Protein AF-A0A8T3LL95-F1 (afdb_monomer)

Foldseek 3Di:
DAAEDDWFADDEFEACPPHDDPPDGDGDDPPPDPVSTDTDGCVVVLVVLQVVCCVVPVGRPQCDDCVSSVNDDDQDWYWDDDPNDIDIDDRHPDDQDPVNCVVVVVVRHDYDD

Mean predicted aligned error: 4.33 Å

Nearest PDB structures (foldseek):
  3j9g-assembly1_B  TM=9.942E-01  e=1.699E-14  Vibrio cholerae O1 biovar El Tor str. N16961
  5mxn-assembly1_A  TM=9.789E-01  e=9.506E-14  Vibrio cholerae
  5ojq-assembly1_d  TM=9.789E-01  e=9.506E-14  Vibrio cholerae
  5urx-assembly1_1B  TM=9.939E-01  e=3.632E-12  Myxococcus xanthus DK 1622
  3j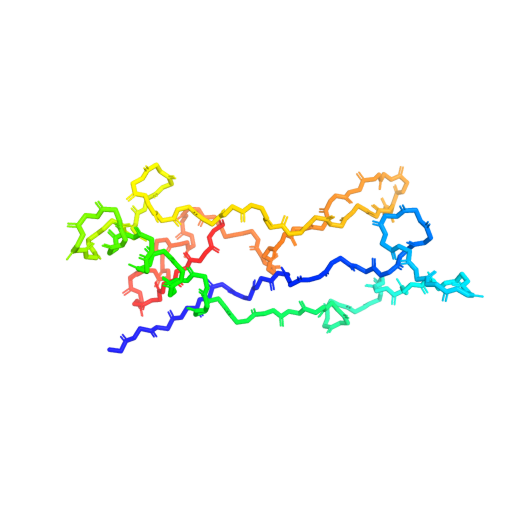9o-assembly1_B-1  TM=8.948E-01  e=1.956E-05  Francisella tularensis subsp. novicida U112

InterPro domains:
  IPR010269 Type VI secretion system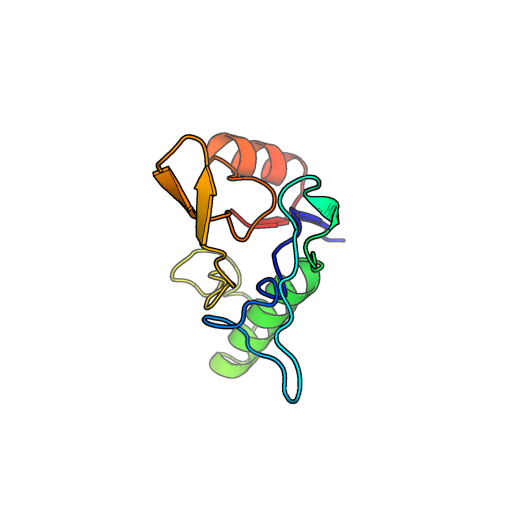 TssC-like [PTHR35565] (1-113)
  IPR044031 TssC1, N-terminal [PF05943] (1-113)

Radius of gyration: 16.81 Å; Cα contacts (8 Å, |Δi|>4): 159; chains: 1; bounding box: 43×30×43 Å

Solvent-accessible surface area (backbone atoms only — not comparable to full-atom values): 6867 Å² total; per-residue (Å²): 139,82,51,64,35,59,46,32,44,70,54,62,67,39,25,70,84,86,40,61,62,84,99,51,89,50,72,57,87,54,86,88,43,78,81,72,48,52,70,35,69,39,60,57,58,55,49,49,25,37,51,52,20,30,74,76,67,75,43,63,82,32,45,55,52,76,89,47,42,38,54,86,74,90,68,43,68,45,76,44,78,53,99,93,41,82,41,71,49,68,40,39,84,57,89,54,48,74,69,56,46,49,56,37,44,77,74,58,40,48,69,64,103

Sequence (113 aa):
LGLTAPRFLLRQPYSPTDNPVKNFNYYEDVSQNHEDYLWGNTAWMLACNIADSFAKYRWCPNIIGPQSGGAVKDLPVHLFETMGQIQAKIPTEVLVTDRREFELAEEGFITLT

Secondary structure (DSSP, 8-state):
--EEES-EE--PPPBTTTBPPSSS------SS-GGGS-EE-THHHHHHHHHHHHHHHSS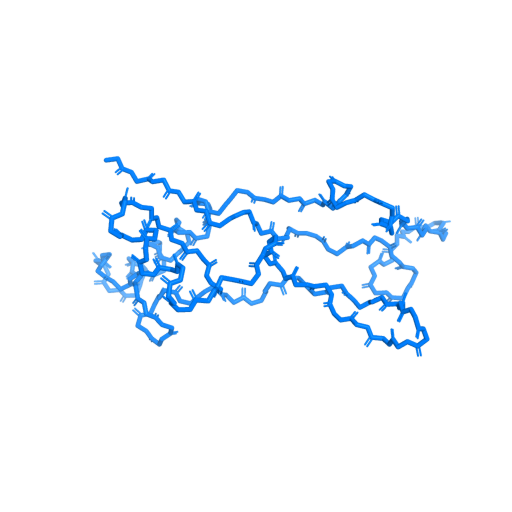----SSTTTT--------EEEEETTEEEEEPSBSS---HHHHHHHHHTTEEE--

pLDDT: mean 91.65, std 4.36, range [73.56, 97.19]

Structure (mmCIF, N/CA/C/O backbone):
data_AF-A0A8T3LL95-F1
#
_entry.id   AF-A0A8T3LL95-F1
#
loop_
_atom_site.group_PDB
_atom_site.id
_atom_site.type_symbol
_atom_site.label_atom_id
_atom_site.label_alt_id
_atom_site.label_comp_id
_atom_site.label_asym_id
_atom_site.label_entity_id
_atom_site.label_seq_id
_atom_site.pdbx_PDB_ins_code
_atom_site.Cartn_x
_atom_site.Cartn_y
_atom_site.Cartn_z
_atom_site.occupancy
_atom_site.B_iso_or_equiv
_atom_site.auth_seq_id
_atom_site.auth_comp_id
_atom_site.auth_asym_id
_atom_site.auth_atom_id
_atom_site.pdbx_PDB_model_num
ATOM 1 N N . LEU A 1 1 ? -15.802 -9.009 7.474 1.00 89.38 1 LEU A N 1
ATOM 2 C CA . LEU A 1 1 ? -15.103 -8.904 6.172 1.00 89.38 1 LEU A CA 1
ATOM 3 C C . LEU A 1 1 ? -14.448 -7.534 6.128 1.00 89.38 1 LEU A C 1
ATOM 5 O O . LEU A 1 1 ? -15.060 -6.609 6.639 1.00 89.38 1 LEU A O 1
ATOM 9 N N . GLY A 1 2 ? -13.230 -7.420 5.599 1.00 93.88 2 GLY A N 1
ATOM 10 C CA . GLY A 1 2 ? -12.538 -6.139 5.427 1.00 93.88 2 GLY A CA 1
ATOM 11 C C . GLY A 1 2 ? -11.960 -6.063 4.019 1.00 93.88 2 GLY A C 1
ATOM 12 O O . GLY A 1 2 ? -11.397 -7.052 3.547 1.00 93.88 2 GLY A O 1
ATOM 13 N N . LEU A 1 3 ? -12.147 -4.928 3.348 1.00 96.25 3 LEU A N 1
ATOM 14 C CA . LEU A 1 3 ? -11.659 -4.672 1.993 1.00 96.25 3 LEU A CA 1
ATOM 15 C C . LEU A 1 3 ? -10.671 -3.507 2.041 1.00 96.25 3 LEU A C 1
ATOM 17 O O . LEU A 1 3 ? -10.964 -2.484 2.657 1.00 96.25 3 LEU A O 1
ATOM 21 N N . THR A 1 4 ? -9.507 -3.676 1.415 1.00 95.81 4 THR A N 1
ATOM 22 C CA . THR A 1 4 ? -8.434 -2.674 1.407 1.00 95.81 4 THR A CA 1
ATOM 23 C C . THR A 1 4 ? -8.356 -1.944 0.070 1.00 95.81 4 THR A C 1
ATOM 25 O O . THR A 1 4 ? -8.543 -2.560 -0.980 1.00 95.81 4 THR A O 1
ATOM 28 N N . ALA A 1 5 ? -8.032 -0.654 0.103 1.00 93.88 5 ALA A N 1
ATOM 29 C CA . ALA A 1 5 ? -7.794 0.182 -1.076 1.00 93.88 5 ALA A CA 1
ATOM 30 C C . ALA A 1 5 ? -6.792 1.307 -0.743 1.00 93.88 5 ALA A C 1
ATOM 32 O O . ALA A 1 5 ? -6.591 1.581 0.437 1.00 93.88 5 ALA A O 1
ATOM 33 N N . PRO A 1 6 ? -6.170 1.992 -1.720 1.00 95.12 6 PRO A N 1
ATOM 34 C CA . PRO A 1 6 ? -5.951 1.593 -3.118 1.00 95.12 6 PRO A CA 1
ATOM 35 C C . PRO A 1 6 ? -4.867 0.496 -3.226 1.00 95.12 6 PRO A C 1
ATOM 37 O O . PRO A 1 6 ? -4.514 -0.107 -2.216 1.00 95.12 6 PRO A O 1
ATOM 40 N N . ARG A 1 7 ? -4.351 0.184 -4.423 1.00 95.25 7 ARG A N 1
ATOM 41 C CA . ARG A 1 7 ? -3.137 -0.637 -4.626 1.00 95.25 7 ARG A CA 1
ATOM 42 C C . ARG A 1 7 ? -1.876 0.170 -4.276 1.00 95.25 7 ARG A C 1
ATOM 44 O O . ARG A 1 7 ? -1.911 1.397 -4.165 1.00 95.25 7 ARG A O 1
ATOM 51 N N . PHE A 1 8 ? -0.749 -0.523 -4.117 1.00 94.69 8 PHE A N 1
ATOM 52 C CA . PHE A 1 8 ? 0.554 0.095 -3.833 1.00 94.69 8 PHE A CA 1
ATOM 53 C C . PHE A 1 8 ? 1.655 -0.466 -4.741 1.00 94.69 8 PHE A C 1
ATOM 55 O O . PHE A 1 8 ? 1.510 -1.555 -5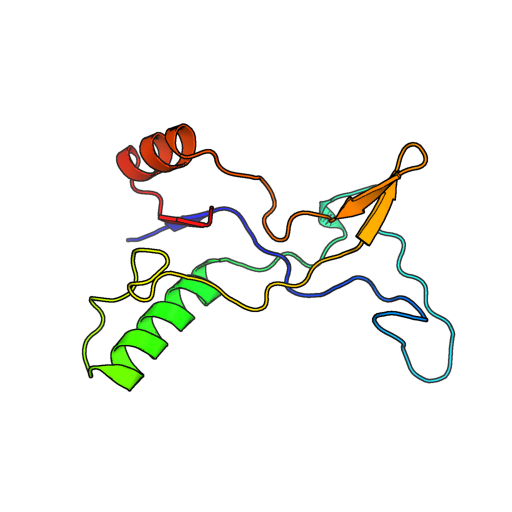.292 1.00 94.69 8 PHE A O 1
ATOM 62 N N . LEU A 1 9 ? 2.760 0.253 -4.902 1.00 93.69 9 LEU A N 1
ATOM 63 C CA . LEU A 1 9 ? 3.853 -0.145 -5.780 1.00 93.69 9 LEU A CA 1
ATOM 64 C C . LEU A 1 9 ? 4.728 -1.227 -5.130 1.00 93.69 9 LEU A C 1
ATOM 66 O O . LEU A 1 9 ? 5.230 -1.043 -4.024 1.00 93.69 9 LEU A O 1
ATOM 70 N N . LEU A 1 10 ? 4.955 -2.345 -5.825 1.00 93.00 10 LEU A N 1
ATOM 71 C CA . LEU A 1 10 ? 5.826 -3.426 -5.337 1.00 93.00 10 LEU A CA 1
ATOM 72 C C . LEU A 1 10 ? 7.283 -3.266 -5.765 1.00 93.00 10 LEU A C 1
ATOM 74 O O . LEU A 1 10 ? 8.186 -3.742 -5.080 1.00 93.00 10 LEU A O 1
ATOM 78 N N . ARG A 1 11 ? 7.517 -2.656 -6.928 1.00 92.06 11 ARG A N 1
ATOM 79 C CA . ARG A 1 11 ? 8.835 -2.619 -7.561 1.00 92.06 11 ARG A CA 1
ATOM 80 C C . ARG A 1 11 ? 9.035 -1.314 -8.319 1.00 92.06 11 ARG A C 1
ATOM 82 O O . ARG A 1 11 ? 8.146 -0.866 -9.036 1.00 92.06 11 ARG A O 1
ATOM 89 N N . GLN A 1 12 ? 10.234 -0.753 -8.204 1.00 91.06 12 GLN A N 1
ATOM 90 C CA . GLN A 1 12 ? 10.692 0.325 -9.077 1.00 91.06 12 GLN A CA 1
ATOM 91 C C . GLN A 1 12 ? 10.995 -0.204 -10.491 1.00 91.06 12 GLN A C 1
ATOM 93 O O . GLN A 1 12 ? 11.593 -1.283 -10.621 1.00 91.06 12 GLN A O 1
ATOM 98 N N . PRO A 1 13 ? 10.636 0.547 -11.545 1.00 92.56 13 PRO A N 1
ATOM 99 C CA . PRO A 1 13 ? 11.020 0.217 -12.911 1.00 92.56 13 PRO A CA 1
ATOM 100 C C . PRO A 1 13 ? 12.525 -0.031 -13.043 1.00 92.56 13 PRO A C 1
ATOM 102 O O . PRO A 1 13 ? 13.332 0.549 -12.313 1.00 92.56 13 PRO A O 1
ATOM 105 N N . TYR A 1 14 ? 12.911 -0.930 -13.943 1.00 92.62 14 TYR A N 1
ATOM 106 C CA . TYR A 1 14 ? 14.319 -1.202 -14.193 1.00 92.62 14 TYR A CA 1
ATOM 107 C C . TYR A 1 14 ? 14.981 -0.010 -14.882 1.00 92.62 14 TYR A C 1
ATOM 109 O O . TYR A 1 14 ? 14.512 0.489 -15.904 1.00 92.62 14 TYR A O 1
ATOM 117 N N . SER A 1 15 ? 16.111 0.404 -14.323 1.00 90.50 15 SER A N 1
ATOM 118 C CA . SER A 1 15 ? 16.950 1.472 -14.851 1.00 90.50 15 SER A CA 1
ATOM 119 C C . SER A 1 15 ? 18.41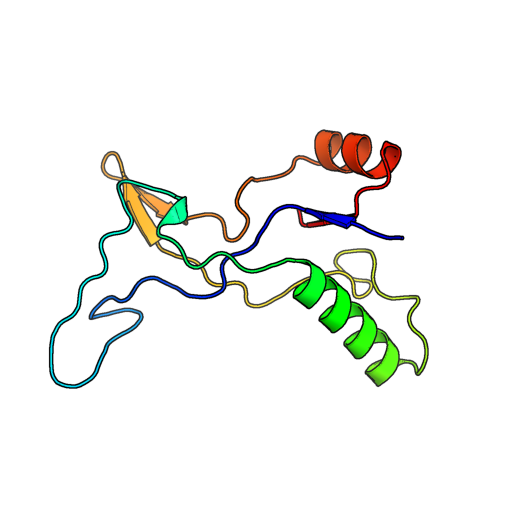1 1.098 -14.612 1.00 90.50 15 SER A C 1
ATOM 121 O O . SER A 1 15 ? 18.723 0.577 -13.537 1.00 90.50 15 SER A O 1
ATOM 123 N N . PRO A 1 16 ? 19.337 1.386 -15.543 1.00 89.69 16 PRO A N 1
ATOM 124 C CA . PRO A 1 16 ? 20.760 1.112 -15.348 1.00 89.69 16 PRO A CA 1
ATOM 125 C C . PRO A 1 16 ? 21.375 1.778 -14.103 1.00 89.69 16 PRO A C 1
ATOM 127 O O . PRO A 1 16 ? 22.429 1.340 -13.649 1.00 89.69 16 PRO A O 1
ATOM 130 N N . THR A 1 17 ? 20.745 2.828 -13.564 1.00 87.06 17 THR A N 1
ATOM 131 C CA . THR A 1 17 ? 21.204 3.563 -12.375 1.00 87.06 17 THR A CA 1
ATOM 132 C C . THR A 1 17 ? 20.573 3.056 -11.083 1.00 87.06 17 THR A C 1
ATOM 134 O O . THR A 1 17 ? 21.292 2.739 -10.139 1.00 87.06 17 THR A O 1
ATOM 137 N N . ASP A 1 18 ? 19.242 2.972 -11.042 1.00 86.56 18 ASP A N 1
ATOM 138 C CA . ASP A 1 18 ? 18.493 2.765 -9.795 1.00 86.56 18 ASP A CA 1
ATOM 139 C C . ASP A 1 18 ? 18.185 1.289 -9.523 1.00 86.56 18 ASP A C 1
ATOM 141 O O . ASP A 1 18 ? 18.208 0.843 -8.379 1.00 86.56 18 ASP A O 1
ATOM 145 N N . ASN A 1 19 ? 17.926 0.510 -10.576 1.00 90.00 19 ASN A N 1
ATOM 146 C CA . ASN A 1 19 ? 17.593 -0.910 -10.481 1.00 90.00 19 ASN A CA 1
ATOM 147 C C . ASN A 1 19 ? 18.211 -1.671 -11.671 1.00 90.00 19 ASN A C 1
ATOM 149 O O . ASN A 1 19 ? 17.503 -2.002 -12.628 1.00 90.00 19 ASN A O 1
ATOM 153 N N . PRO A 1 20 ? 19.543 -1.887 -11.666 1.00 92.44 20 PRO A N 1
ATOM 154 C CA . PRO A 1 20 ? 20.255 -2.448 -12.805 1.00 92.44 20 PRO A CA 1
ATOM 155 C C . PRO A 1 20 ? 20.074 -3.963 -12.919 1.00 92.44 20 PRO A C 1
ATOM 157 O O . PRO A 1 20 ? 20.035 -4.696 -11.927 1.00 92.44 20 PRO A O 1
ATOM 160 N N . VAL A 1 21 ? 20.065 -4.456 -14.157 1.00 94.31 21 VAL A N 1
ATOM 161 C CA . VAL A 1 21 ? 20.107 -5.893 -14.460 1.00 94.31 21 VAL A CA 1
ATOM 162 C C . VAL A 1 21 ? 21.507 -6.316 -14.903 1.00 94.31 21 VAL A C 1
ATOM 164 O O . VAL A 1 21 ? 22.318 -5.511 -15.359 1.00 94.31 21 VAL A O 1
ATOM 167 N N . LYS A 1 22 ? 21.820 -7.606 -14.752 1.00 92.00 22 LYS A N 1
ATOM 168 C CA . LYS A 1 22 ? 23.113 -8.159 -15.177 1.00 92.00 22 LYS A CA 1
ATOM 169 C C . LYS A 1 22 ? 23.121 -8.396 -16.693 1.00 92.00 22 LYS A C 1
ATOM 171 O O . LYS A 1 22 ? 22.110 -8.790 -17.264 1.00 92.00 22 LYS A O 1
ATOM 176 N N . ASN A 1 23 ? 24.295 -8.255 -17.309 1.00 90.69 23 ASN A N 1
ATOM 177 C CA . ASN A 1 23 ? 24.623 -8.568 -18.713 1.00 90.69 23 ASN A CA 1
ATOM 178 C C . ASN A 1 23 ? 24.110 -7.609 -19.798 1.00 90.69 23 ASN A C 1
ATOM 180 O O . ASN A 1 23 ? 24.734 -7.554 -20.855 1.00 90.69 23 ASN A O 1
ATOM 184 N N . PHE A 1 24 ? 23.030 -6.859 -19.585 1.00 91.56 24 PHE A N 1
ATOM 185 C CA . PHE A 1 24 ? 22.544 -5.893 -20.574 1.00 91.56 24 PHE A CA 1
ATOM 186 C C . PHE A 1 24 ? 21.924 -4.662 -19.916 1.00 91.56 24 PHE A C 1
ATOM 188 O O . PHE A 1 24 ? 21.411 -4.730 -18.804 1.00 91.56 24 PHE A O 1
ATOM 195 N N . ASN A 1 25 ? 21.965 -3.529 -20.617 1.00 91.31 25 ASN A N 1
ATOM 196 C CA . ASN A 1 25 ? 21.366 -2.287 -20.141 1.00 91.31 25 ASN A CA 1
ATOM 197 C C . ASN A 1 25 ? 19.873 -2.293 -20.472 1.00 91.31 25 ASN A C 1
ATOM 199 O O . ASN A 1 25 ? 19.486 -1.987 -21.599 1.00 91.31 25 ASN A O 1
ATOM 203 N N . TYR A 1 26 ? 19.050 -2.670 -19.496 1.00 92.00 26 TYR A N 1
ATOM 204 C CA . TYR A 1 26 ? 17.598 -2.615 -19.614 1.00 92.00 26 TYR A CA 1
ATOM 205 C C . TYR A 1 26 ? 17.060 -1.298 -19.064 1.00 92.00 26 TYR A C 1
ATOM 207 O O . TYR A 1 26 ? 17.422 -0.891 -17.960 1.00 92.00 26 TYR A O 1
ATOM 215 N N . TYR A 1 27 ? 16.193 -0.663 -19.843 1.00 90.31 27 TYR A N 1
ATOM 216 C CA . TYR A 1 27 ? 15.442 0.517 -19.449 1.00 90.31 27 TYR A CA 1
ATOM 217 C C . TYR A 1 27 ? 13.960 0.201 -19.625 1.00 90.31 27 TYR A C 1
ATOM 219 O O . TYR A 1 27 ? 13.513 -0.075 -20.739 1.00 90.31 27 TYR A O 1
ATOM 227 N N . GLU A 1 28 ? 13.226 0.171 -18.520 1.00 90.38 28 GLU A N 1
ATOM 228 C CA . GLU A 1 28 ? 11.797 -0.119 -18.509 1.00 90.38 28 GLU A CA 1
ATOM 229 C C . GLU A 1 28 ? 11.010 1.183 -18.682 1.00 90.38 28 GLU A C 1
ATOM 231 O O . GLU A 1 28 ? 10.983 2.027 -17.787 1.00 90.38 28 GLU A O 1
ATOM 236 N N . ASP A 1 29 ? 10.377 1.354 -19.844 1.00 86.06 29 ASP A N 1
ATOM 237 C CA . ASP A 1 29 ? 9.514 2.505 -20.109 1.00 86.06 29 ASP A CA 1
ATOM 238 C C . ASP A 1 29 ? 8.095 2.238 -19.586 1.00 86.06 29 ASP A C 1
ATOM 240 O O . ASP A 1 29 ? 7.379 1.385 -20.100 1.00 86.06 29 ASP A O 1
ATOM 244 N N . VAL A 1 30 ? 7.708 2.984 -18.550 1.00 86.75 30 VAL A N 1
ATOM 245 C CA . VAL A 1 30 ? 6.391 2.940 -17.883 1.00 86.75 30 VAL A CA 1
ATOM 246 C C . VAL A 1 30 ? 5.649 4.278 -17.998 1.00 86.75 30 VAL A C 1
ATOM 248 O O . VAL A 1 30 ? 4.729 4.573 -17.232 1.00 86.75 30 VAL A O 1
ATOM 251 N N . SER A 1 31 ? 6.100 5.157 -18.898 1.00 73.56 31 SER A N 1
ATOM 252 C CA . SER A 1 31 ? 5.623 6.543 -18.980 1.00 73.56 31 SER A CA 1
ATOM 253 C C . SER A 1 31 ? 4.199 6.667 -19.528 1.00 73.56 31 SER A C 1
ATOM 255 O O . SER A 1 31 ? 3.496 7.622 -19.195 1.00 73.56 31 SER A O 1
ATOM 257 N N . GLN A 1 32 ? 3.761 5.708 -20.348 1.00 78.31 32 GLN A N 1
ATOM 258 C CA . GLN A 1 32 ? 2.503 5.808 -21.090 1.00 78.31 32 GLN A CA 1
ATOM 259 C C . GLN A 1 32 ? 1.292 5.296 -20.309 1.00 78.31 32 GLN A C 1
ATOM 261 O O . GLN A 1 32 ? 0.227 5.909 -20.380 1.00 78.31 32 GLN A O 1
ATOM 266 N N . ASN A 1 33 ? 1.434 4.194 -19.566 1.00 86.06 33 ASN A N 1
ATOM 267 C CA . ASN A 1 33 ? 0.323 3.575 -18.854 1.00 86.06 33 ASN A CA 1
ATOM 268 C C . ASN A 1 33 ? 0.683 3.269 -17.398 1.00 86.06 33 ASN A C 1
ATOM 270 O O . ASN A 1 33 ? 1.683 2.632 -17.082 1.00 86.06 33 ASN A O 1
ATOM 274 N N . HIS A 1 34 ? -0.185 3.708 -16.488 1.00 87.12 34 HIS A N 1
ATOM 275 C CA . HIS A 1 34 ? -0.033 3.452 -15.062 1.00 87.12 34 HIS A CA 1
ATOM 276 C C . HIS A 1 34 ? -0.100 1.961 -14.723 1.00 87.12 34 HIS A C 1
ATOM 278 O O . HIS A 1 34 ? 0.556 1.540 -13.776 1.00 87.12 34 HIS A O 1
ATOM 284 N N . GLU A 1 35 ? -0.848 1.170 -15.490 1.00 91.12 35 GLU A N 1
ATOM 285 C CA . GLU A 1 35 ? -0.974 -0.274 -15.263 1.00 91.12 35 GLU A CA 1
ATOM 286 C C . GLU A 1 35 ? 0.305 -1.057 -15.599 1.00 91.12 35 GLU A C 1
ATOM 288 O O . GLU A 1 35 ? 0.422 -2.210 -15.193 1.00 91.12 35 GLU A O 1
ATOM 293 N N . ASP A 1 36 ? 1.281 -0.441 -16.276 1.00 91.69 36 ASP A N 1
ATOM 294 C CA . ASP A 1 36 ? 2.569 -1.083 -16.571 1.00 91.69 36 ASP A CA 1
ATOM 295 C C . ASP A 1 36 ? 3.472 -1.145 -15.325 1.00 91.69 36 ASP A C 1
ATOM 297 O O . ASP A 1 36 ? 4.437 -1.909 -15.270 1.00 91.69 36 ASP A O 1
ATOM 301 N N . TYR A 1 37 ? 3.146 -0.372 -14.284 1.00 92.94 37 TYR A N 1
ATOM 302 C CA . TYR A 1 37 ? 3.777 -0.521 -12.980 1.00 92.94 37 TYR A CA 1
ATOM 303 C C . TYR A 1 37 ? 3.330 -1.818 -12.303 1.00 92.94 37 TYR A C 1
ATOM 305 O O . TYR A 1 37 ? 2.175 -2.237 -12.374 1.00 92.94 37 TYR A O 1
ATOM 313 N N . LEU A 1 38 ? 4.246 -2.424 -11.546 1.00 93.94 38 LEU A N 1
ATOM 314 C CA . LEU A 1 38 ? 3.927 -3.609 -10.760 1.00 93.94 38 LEU A CA 1
ATOM 315 C C . LEU A 1 38 ? 3.144 -3.228 -9.493 1.00 93.94 38 LEU A C 1
ATOM 317 O O . LEU A 1 38 ? 3.726 -3.030 -8.421 1.00 93.94 38 LEU A O 1
ATOM 321 N N . TRP A 1 39 ? 1.821 -3.140 -9.627 1.00 94.56 39 TRP A N 1
ATOM 322 C CA . TRP A 1 39 ? 0.898 -2.897 -8.519 1.00 94.56 39 TRP A CA 1
ATOM 323 C C . TRP A 1 39 ? 0.674 -4.146 -7.669 1.00 94.56 39 TRP A C 1
ATOM 325 O O . TRP A 1 39 ? 0.408 -5.240 -8.166 1.00 94.56 39 TRP A O 1
ATOM 335 N N . GLY A 1 40 ? 0.750 -3.960 -6.358 1.00 94.81 40 GLY A N 1
ATOM 336 C CA . GLY A 1 40 ? 0.489 -4.956 -5.335 1.00 94.81 40 GLY A CA 1
ATOM 337 C C . GLY A 1 40 ? -0.835 -4.744 -4.622 1.00 94.81 40 GLY A C 1
ATOM 338 O O . GLY A 1 40 ? -1.380 -3.642 -4.541 1.00 94.81 40 GLY A O 1
ATOM 339 N N . ASN A 1 41 ? -1.339 -5.836 -4.055 1.00 95.31 41 ASN A N 1
ATOM 340 C CA . ASN A 1 41 ? -2.555 -5.838 -3.254 1.00 95.31 41 ASN A CA 1
ATOM 341 C C . ASN A 1 41 ? -2.266 -5.369 -1.817 1.00 95.31 41 ASN A C 1
ATOM 343 O O . ASN A 1 41 ? -1.513 -6.027 -1.095 1.00 95.31 41 ASN A O 1
ATOM 347 N N . THR A 1 42 ? -2.908 -4.282 -1.382 1.00 95.25 42 THR A N 1
ATOM 348 C CA . THR A 1 42 ? -2.745 -3.680 -0.045 1.00 95.25 42 THR A CA 1
ATOM 349 C C . THR A 1 42 ? -3.163 -4.565 1.123 1.00 95.25 42 THR A C 1
ATOM 351 O O . THR A 1 42 ? -2.728 -4.309 2.247 1.00 95.25 42 THR A O 1
ATOM 354 N N . ALA A 1 43 ? -3.892 -5.658 0.889 1.00 95.69 43 ALA A N 1
ATOM 355 C CA . ALA A 1 43 ? -4.173 -6.653 1.921 1.00 95.69 43 ALA A CA 1
ATOM 356 C C . ALA A 1 43 ? -2.883 -7.210 2.553 1.00 95.69 43 ALA A C 1
ATOM 358 O O . ALA A 1 43 ? -2.854 -7.479 3.754 1.00 95.69 43 ALA A O 1
ATOM 359 N N . TRP A 1 44 ? -1.798 -7.317 1.775 1.00 95.00 44 TRP A N 1
ATOM 360 C CA . TRP A 1 44 ? -0.487 -7.717 2.293 1.00 95.00 44 TRP A CA 1
ATOM 361 C C . TRP A 1 44 ? 0.077 -6.712 3.296 1.00 95.00 44 TRP A C 1
ATOM 363 O O . TRP A 1 44 ? 0.621 -7.119 4.317 1.00 95.00 44 TRP A O 1
ATOM 373 N N . MET A 1 45 ? -0.102 -5.414 3.054 1.00 94.06 45 MET A N 1
ATOM 374 C CA . MET A 1 45 ? 0.386 -4.371 3.958 1.00 94.06 45 MET A CA 1
ATOM 375 C C . MET A 1 45 ? -0.381 -4.357 5.280 1.00 94.06 45 MET A C 1
ATOM 377 O O . MET A 1 45 ? 0.226 -4.291 6.348 1.00 94.06 45 MET A O 1
ATOM 381 N N . LEU A 1 46 ? -1.703 -4.531 5.227 1.00 95.06 46 LEU A N 1
ATOM 382 C CA . LEU A 1 46 ? -2.508 -4.702 6.436 1.00 95.06 46 LEU A CA 1
ATOM 383 C C . LEU A 1 46 ? -2.089 -5.957 7.220 1.00 95.06 46 LEU A C 1
ATOM 385 O O . LEU A 1 46 ? -1.956 -5.908 8.443 1.00 95.06 46 LEU A O 1
ATOM 389 N N . ALA A 1 47 ? -1.846 -7.072 6.527 1.00 95.50 47 ALA A N 1
ATOM 390 C CA . ALA A 1 47 ? -1.389 -8.308 7.154 1.00 95.50 47 ALA A CA 1
ATOM 391 C C . ALA A 1 47 ? -0.018 -8.146 7.835 1.00 95.50 47 ALA A C 1
ATOM 393 O O . ALA A 1 47 ? 0.160 -8.644 8.948 1.00 95.50 47 ALA A O 1
ATOM 394 N N . CYS A 1 48 ? 0.916 -7.410 7.222 1.00 94.81 48 CYS A N 1
ATOM 395 C CA . CYS A 1 48 ? 2.198 -7.065 7.838 1.00 94.81 48 CYS A CA 1
ATOM 396 C C . CYS A 1 48 ? 2.006 -6.280 9.142 1.00 94.81 48 CYS A C 1
ATOM 398 O O . CYS A 1 48 ? 2.575 -6.664 10.159 1.00 94.81 48 CYS A O 1
ATOM 400 N N . ASN A 1 49 ? 1.145 -5.256 9.160 1.00 94.88 49 ASN A N 1
ATOM 401 C CA . ASN A 1 49 ? 0.866 -4.486 10.381 1.00 94.88 49 ASN A CA 1
ATOM 402 C C . ASN A 1 49 ? 0.256 -5.359 11.494 1.00 94.88 49 ASN A C 1
ATOM 404 O O . ASN A 1 49 ? 0.635 -5.250 12.662 1.00 94.88 49 ASN A O 1
ATOM 408 N N . ILE A 1 50 ? -0.656 -6.273 11.140 1.00 96.19 50 ILE A N 1
ATOM 409 C CA . ILE A 1 50 ? -1.236 -7.245 12.083 1.00 96.19 50 ILE A CA 1
ATOM 410 C C . ILE A 1 50 ? -0.143 -8.154 12.663 1.00 96.19 50 ILE A C 1
ATOM 412 O O . ILE A 1 50 ? -0.082 -8.345 13.882 1.00 96.19 50 ILE A O 1
ATOM 416 N N . ALA A 1 51 ? 0.725 -8.697 11.807 1.00 96.50 51 ALA A N 1
ATOM 417 C CA . ALA A 1 51 ? 1.829 -9.556 12.219 1.00 96.50 51 ALA A CA 1
ATOM 418 C C . ALA A 1 51 ? 2.823 -8.810 13.123 1.00 96.50 51 ALA A C 1
ATOM 420 O O . ALA A 1 51 ? 3.233 -9.345 14.153 1.00 96.50 51 ALA A O 1
ATOM 421 N N . ASP A 1 52 ? 3.141 -7.558 12.800 1.00 95.31 52 ASP A N 1
ATOM 422 C CA . ASP A 1 52 ? 4.023 -6.695 13.585 1.00 95.31 52 ASP A CA 1
ATOM 423 C C . ASP A 1 52 ? 3.449 -6.373 14.966 1.00 95.31 52 ASP A C 1
ATOM 425 O O . ASP A 1 52 ? 4.168 -6.433 15.972 1.00 95.31 52 ASP A O 1
ATOM 429 N N . SER A 1 53 ? 2.152 -6.060 15.044 1.00 96.56 53 SER A N 1
ATOM 430 C CA . SER A 1 53 ? 1.470 -5.858 16.325 1.00 96.56 53 SER A CA 1
ATOM 431 C C . SER A 1 53 ? 1.553 -7.125 17.177 1.00 96.56 53 SER A C 1
ATOM 433 O O . SER A 1 53 ? 1.929 -7.065 18.353 1.00 96.56 53 SER A O 1
ATOM 435 N N . PHE A 1 54 ? 1.275 -8.289 16.581 1.00 97.19 54 PHE A N 1
ATOM 436 C CA . PHE A 1 54 ? 1.360 -9.567 17.281 1.00 97.19 54 PHE A CA 1
ATOM 437 C C . PHE A 1 54 ? 2.788 -9.898 17.729 1.00 97.19 54 PHE A C 1
ATOM 439 O O . PHE A 1 54 ? 2.991 -10.371 18.847 1.00 97.19 54 PHE A O 1
ATOM 446 N N . ALA A 1 55 ? 3.791 -9.640 16.893 1.00 96.88 55 ALA A N 1
ATOM 447 C CA . ALA A 1 55 ? 5.187 -9.901 17.222 1.00 96.88 55 ALA A CA 1
ATOM 448 C C . ALA A 1 55 ? 5.646 -9.088 18.442 1.00 96.88 55 ALA A C 1
ATOM 450 O O . ALA A 1 55 ? 6.338 -9.623 19.309 1.00 96.88 55 ALA A O 1
ATOM 451 N N . LYS A 1 56 ? 5.220 -7.822 18.540 1.00 94.50 56 LYS A N 1
ATOM 452 C CA . LYS A 1 56 ? 5.605 -6.907 19.627 1.00 94.50 56 LYS A CA 1
ATOM 453 C C . LYS A 1 56 ? 4.813 -7.132 20.911 1.00 94.50 56 LYS A C 1
ATOM 455 O O . LYS A 1 56 ? 5.390 -7.103 21.994 1.00 94.50 56 LYS A O 1
ATOM 460 N N . TYR A 1 57 ? 3.505 -7.348 20.798 1.00 94.88 57 TYR A N 1
ATOM 461 C CA . TYR A 1 57 ? 2.595 -7.285 21.947 1.00 94.88 57 TYR A CA 1
ATOM 462 C C . TYR A 1 57 ? 1.828 -8.580 22.204 1.00 94.88 57 TYR A C 1
ATOM 464 O O . TYR A 1 57 ? 1.120 -8.661 23.200 1.00 94.88 57 TYR A O 1
ATOM 472 N N . ARG A 1 58 ? 1.944 -9.591 21.329 1.00 96.38 58 ARG A N 1
ATOM 473 C CA . ARG A 1 58 ? 1.118 -10.820 21.318 1.00 96.38 58 ARG A CA 1
ATOM 474 C C . ARG A 1 58 ? -0.380 -10.572 21.122 1.00 96.38 58 ARG A C 1
ATOM 476 O O . ARG A 1 58 ? -1.183 -11.482 21.296 1.00 96.38 58 ARG A O 1
ATOM 483 N N . TRP A 1 59 ? -0.732 -9.359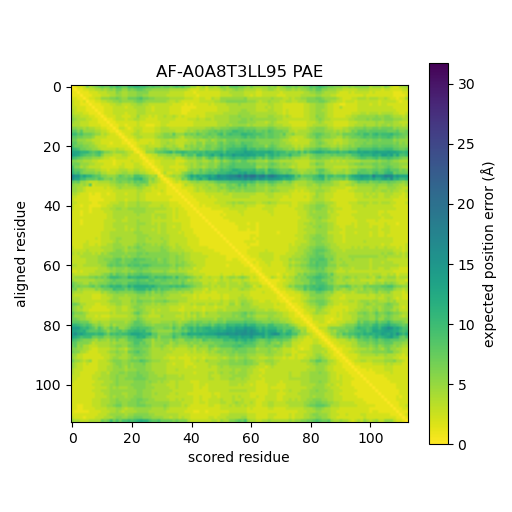 20.705 1.00 95.25 59 TRP A N 1
ATOM 484 C CA . TRP A 1 59 ? -2.084 -8.897 20.413 1.00 95.25 59 TRP A CA 1
ATOM 485 C C . TRP A 1 59 ? -2.062 -8.015 19.162 1.00 95.25 59 TRP A C 1
ATOM 487 O O . TRP A 1 59 ? -1.042 -7.391 18.863 1.00 95.25 59 TRP A O 1
ATOM 497 N N . CYS A 1 60 ? -3.191 -7.923 18.456 1.00 95.62 60 CYS A N 1
ATOM 498 C CA . CYS A 1 60 ? -3.300 -7.199 17.182 1.00 95.62 60 CYS A CA 1
ATOM 499 C C . CYS A 1 60 ? -4.119 -5.881 17.203 1.00 95.62 60 CYS A C 1
ATOM 501 O O . CYS A 1 60 ? -4.756 -5.595 16.191 1.00 95.62 60 CYS A O 1
ATOM 503 N N . PRO A 1 61 ? -4.177 -5.071 18.286 1.00 94.31 61 PRO A N 1
ATOM 504 C CA . PRO A 1 61 ? -4.925 -3.810 18.258 1.00 94.31 61 PRO A CA 1
ATOM 505 C C . PRO A 1 61 ? -4.151 -2.676 17.564 1.00 94.31 61 PRO A C 1
ATOM 507 O O . PRO A 1 61 ? -4.751 -1.704 17.114 1.00 94.31 61 PRO A O 1
ATOM 510 N N . ASN A 1 62 ? -2.824 -2.793 17.465 1.00 93.69 62 ASN A N 1
ATOM 511 C CA . ASN A 1 62 ? -1.930 -1.718 17.035 1.00 93.69 62 ASN A CA 1
ATOM 512 C C . ASN A 1 62 ? -1.714 -1.767 15.519 1.00 93.69 62 ASN A C 1
ATOM 514 O O . ASN A 1 62 ? -0.614 -2.045 15.046 1.00 93.69 62 ASN A O 1
ATOM 518 N N . ILE A 1 63 ? -2.797 -1.563 14.769 1.00 93.81 63 ILE A N 1
ATOM 519 C CA . ILE A 1 63 ? -2.823 -1.641 13.296 1.00 93.81 63 ILE A CA 1
ATOM 520 C C . ILE A 1 63 ? -3.399 -0.384 12.635 1.00 93.81 63 ILE A C 1
ATOM 522 O O . ILE A 1 63 ? -3.479 -0.309 11.412 1.00 93.81 63 ILE A O 1
ATOM 526 N N . ILE A 1 64 ? -3.790 0.601 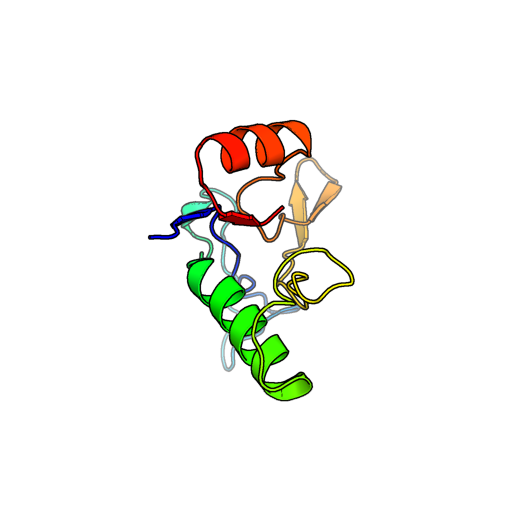13.444 1.00 92.31 64 ILE A N 1
ATOM 527 C CA . ILE A 1 64 ? -4.319 1.897 13.017 1.00 92.31 64 ILE A CA 1
ATOM 528 C C . ILE A 1 64 ? -3.416 3.013 13.536 1.00 92.31 64 ILE A C 1
ATOM 530 O O . ILE A 1 64 ? -2.859 2.915 14.627 1.00 92.31 64 ILE A O 1
ATOM 534 N N . GLY A 1 65 ? -3.289 4.087 12.762 1.00 89.81 65 GLY A N 1
ATOM 535 C CA . GLY A 1 65 ? -2.541 5.282 13.141 1.00 89.81 65 GLY A CA 1
ATOM 536 C C . GLY A 1 65 ? -1.052 5.244 12.754 1.00 89.81 65 GLY A C 1
ATOM 537 O O . GLY A 1 65 ? -0.382 4.218 12.911 1.00 89.81 65 GLY A O 1
ATOM 538 N N . PRO A 1 66 ? -0.491 6.379 12.299 1.00 89.69 66 PRO A N 1
ATOM 539 C CA . PRO A 1 66 ? 0.861 6.440 11.739 1.00 89.69 66 PRO A CA 1
ATOM 540 C C . PRO A 1 66 ? 1.963 6.138 12.767 1.00 89.69 66 PRO A C 1
ATOM 542 O O . PRO A 1 66 ? 3.003 5.578 12.432 1.00 89.69 66 PRO A O 1
ATOM 545 N N . GLN A 1 67 ? 1.743 6.467 14.040 1.00 89.25 67 GLN A N 1
ATOM 546 C CA . GLN A 1 67 ? 2.692 6.165 15.123 1.00 89.25 67 GLN A CA 1
ATOM 547 C C . GLN A 1 67 ? 2.295 4.928 15.938 1.00 89.25 67 GLN A C 1
ATOM 549 O O . GLN A 1 67 ? 3.123 4.360 16.645 1.00 89.25 67 GLN A O 1
ATOM 554 N N . SER A 1 68 ? 1.047 4.481 15.802 1.00 87.62 68 SER A N 1
ATOM 555 C CA . SER A 1 68 ? 0.436 3.432 16.624 1.00 87.62 68 SER A CA 1
ATOM 556 C C . SER A 1 68 ? 0.452 2.049 15.963 1.00 87.62 68 SER A C 1
ATOM 558 O O . SER A 1 68 ? -0.226 1.142 16.432 1.00 87.62 68 SER A O 1
ATOM 560 N N . GLY A 1 69 ? 1.257 1.865 14.909 1.00 88.31 69 GLY A N 1
ATOM 561 C CA . GLY A 1 69 ? 1.486 0.569 14.254 1.00 88.31 69 GLY A CA 1
ATOM 562 C C . GLY A 1 69 ? 0.767 0.368 12.917 1.00 88.31 69 GLY A C 1
ATOM 563 O O . GLY A 1 69 ? 0.948 -0.671 12.296 1.00 88.31 69 GLY A O 1
ATOM 564 N N . GLY A 1 70 ? 0.008 1.360 12.440 1.00 91.06 70 GLY A N 1
ATOM 565 C CA . GLY A 1 70 ? -0.628 1.333 11.118 1.00 91.06 70 GLY A CA 1
ATOM 566 C C . GLY A 1 70 ? 0.241 1.857 9.966 1.00 91.06 70 GLY A C 1
ATOM 567 O O . GLY A 1 70 ? -0.166 1.763 8.812 1.00 91.06 70 GLY A O 1
ATOM 568 N N . ALA A 1 71 ? 1.422 2.421 10.243 1.00 93.62 71 ALA A N 1
ATOM 569 C CA . ALA A 1 71 ? 2.283 2.978 9.200 1.00 93.62 71 ALA A CA 1
ATOM 570 C C . ALA A 1 71 ? 2.987 1.897 8.375 1.00 93.62 71 ALA A C 1
ATOM 572 O O . ALA A 1 71 ? 3.809 1.141 8.894 1.00 93.62 71 ALA A O 1
ATOM 573 N N . VAL A 1 72 ? 2.741 1.930 7.067 1.00 91.06 72 VAL A N 1
ATOM 574 C CA . VAL A 1 72 ? 3.518 1.198 6.065 1.00 91.06 72 VAL A CA 1
ATOM 575 C C . VAL A 1 72 ? 4.780 1.996 5.745 1.00 91.06 72 VAL A C 1
ATOM 577 O O . VAL A 1 72 ? 4.716 3.201 5.506 1.00 91.06 72 VAL A O 1
ATOM 580 N N . LYS A 1 73 ? 5.935 1.333 5.772 1.00 89.25 73 LYS A N 1
ATOM 581 C CA . LYS A 1 73 ? 7.252 1.957 5.582 1.00 89.25 73 LYS A CA 1
ATOM 582 C C . LYS A 1 73 ? 7.948 1.385 4.355 1.00 89.25 73 LYS A C 1
ATOM 584 O O . LYS A 1 73 ? 7.549 0.340 3.853 1.00 89.25 73 LYS A O 1
ATOM 589 N N . ASP A 1 74 ? 8.990 2.084 3.911 1.00 88.75 74 ASP A N 1
ATOM 590 C CA . ASP A 1 74 ? 9.900 1.643 2.848 1.00 88.75 74 ASP A CA 1
ATOM 591 C C . ASP A 1 74 ? 9.194 1.302 1.525 1.00 88.75 74 ASP A C 1
ATOM 593 O O . ASP A 1 74 ? 9.556 0.360 0.820 1.00 88.75 74 ASP A O 1
ATOM 597 N N . LEU A 1 75 ? 8.172 2.091 1.175 1.00 91.06 75 LEU A N 1
ATOM 598 C CA . LEU A 1 75 ? 7.502 1.963 -0.114 1.00 91.06 75 LEU A CA 1
ATOM 599 C C . LEU A 1 75 ? 8.435 2.397 -1.261 1.00 91.06 75 LEU A C 1
ATOM 601 O O . LEU A 1 75 ? 9.139 3.403 -1.123 1.00 91.06 75 LEU A O 1
ATOM 605 N N . PRO A 1 76 ? 8.427 1.696 -2.411 1.00 89.75 76 PRO A N 1
ATOM 606 C CA . PRO A 1 76 ? 9.256 2.067 -3.550 1.00 89.75 76 PRO A CA 1
ATOM 607 C C . PRO A 1 76 ? 8.830 3.417 -4.139 1.00 89.75 76 PRO A C 1
ATOM 609 O O . PRO A 1 76 ? 7.643 3.677 -4.328 1.00 89.75 76 PRO A O 1
ATOM 612 N N . VAL A 1 77 ? 9.808 4.256 -4.488 1.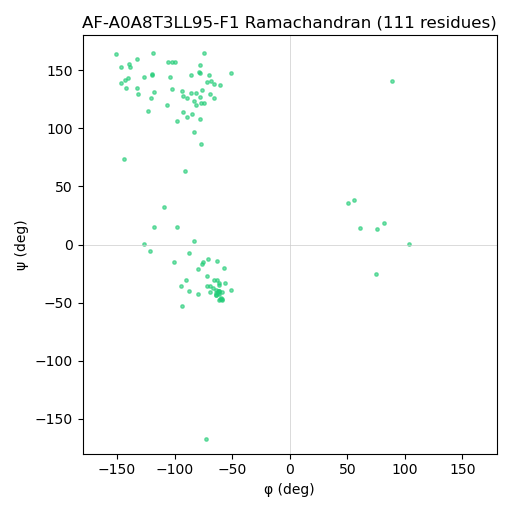00 87.75 77 VAL A N 1
ATOM 613 C CA . VAL A 1 77 ? 9.582 5.582 -5.092 1.00 87.75 77 VAL A CA 1
ATOM 614 C C . VAL A 1 77 ? 10.262 5.648 -6.450 1.00 87.75 77 VAL A C 1
ATOM 616 O O . VAL A 1 77 ? 11.458 5.397 -6.548 1.00 87.75 77 VAL A O 1
ATOM 619 N N . HIS A 1 78 ? 9.530 5.998 -7.503 1.00 87.69 78 HIS A N 1
ATOM 620 C CA . HIS A 1 78 ? 10.106 6.173 -8.837 1.00 87.69 78 HIS A CA 1
ATOM 621 C C . HIS A 1 78 ? 10.171 7.661 -9.189 1.00 87.69 78 HIS A C 1
ATOM 623 O O . HIS A 1 78 ? 9.141 8.328 -9.214 1.00 87.69 78 HIS A O 1
ATOM 629 N N . LEU A 1 79 ? 11.371 8.184 -9.442 1.00 86.62 79 LEU A N 1
ATOM 630 C CA . LEU A 1 79 ? 11.576 9.559 -9.901 1.00 86.62 79 LEU A CA 1
ATOM 631 C C . LEU A 1 79 ? 11.608 9.576 -11.428 1.00 86.62 79 LEU A C 1
ATOM 633 O O . LEU A 1 79 ? 12.382 8.839 -12.030 1.00 86.62 79 LEU A O 1
ATOM 637 N N . PHE A 1 80 ? 10.795 10.424 -12.048 1.00 82.75 80 PHE A N 1
ATOM 638 C CA . PHE A 1 80 ? 10.759 10.570 -13.499 1.00 82.75 80 PHE A CA 1
ATOM 639 C C . PHE A 1 80 ? 10.630 12.039 -13.894 1.00 82.75 80 PHE A C 1
ATOM 641 O O . PHE A 1 80 ? 10.107 12.861 -13.141 1.00 82.75 80 PHE A O 1
ATOM 648 N N . GLU A 1 81 ? 11.124 12.382 -15.079 1.00 81.88 81 GLU A N 1
ATOM 649 C CA . GLU A 1 81 ? 10.997 13.733 -15.611 1.00 81.88 81 GLU A CA 1
ATOM 650 C C . GLU A 1 81 ? 9.663 13.892 -16.345 1.00 81.88 81 GLU A C 1
ATOM 652 O O . GLU A 1 81 ? 9.299 13.087 -17.201 1.00 81.88 81 GLU A O 1
ATOM 657 N N . THR A 1 82 ? 8.922 14.946 -16.019 1.00 80.38 82 THR A N 1
ATOM 658 C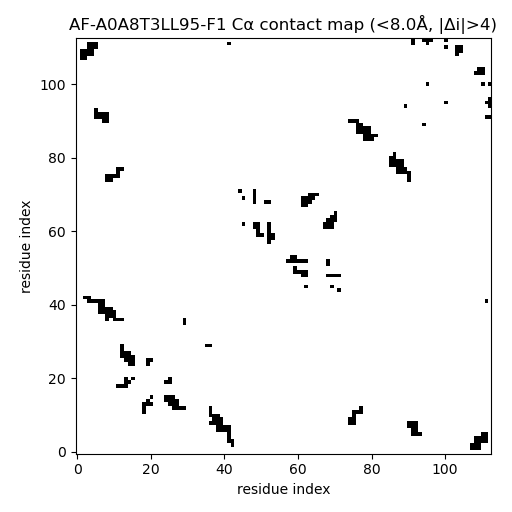 CA . THR A 1 82 ? 7.706 15.339 -16.728 1.00 80.38 82 THR A CA 1
ATOM 659 C C . THR A 1 82 ? 7.622 16.856 -16.807 1.00 80.38 82 THR A C 1
ATOM 661 O O . THR A 1 82 ? 7.900 17.561 -15.837 1.00 80.38 82 THR A O 1
ATOM 664 N N . MET A 1 83 ? 7.279 17.377 -17.987 1.00 82.12 83 MET A N 1
ATOM 665 C CA . MET A 1 83 ? 7.187 18.820 -18.255 1.00 82.12 83 MET A CA 1
ATOM 666 C C . MET A 1 83 ? 8.435 19.620 -17.816 1.00 82.12 83 MET A C 1
ATOM 668 O O . MET A 1 83 ? 8.322 20.752 -17.349 1.00 82.12 83 MET A O 1
ATOM 672 N N . GLY A 1 84 ? 9.630 19.028 -17.950 1.00 85.31 84 GLY A N 1
ATOM 673 C CA . GLY A 1 84 ? 10.908 19.652 -17.580 1.00 85.31 84 GLY A CA 1
ATOM 674 C C . GLY A 1 84 ? 11.191 19.706 -16.074 1.00 85.31 84 GLY A C 1
ATOM 675 O O . GLY A 1 84 ? 12.078 20.443 -15.644 1.00 85.31 84 GLY A O 1
ATOM 676 N N . GLN A 1 85 ? 10.431 18.971 -15.257 1.00 86.06 85 GLN A N 1
ATOM 677 C CA . GLN A 1 85 ? 10.666 18.833 -13.821 1.00 86.06 85 GLN A CA 1
ATOM 678 C C . GLN A 1 85 ? 10.746 17.364 -13.417 1.00 86.06 85 GLN A C 1
ATOM 680 O O . GLN A 1 85 ? 10.004 16.522 -13.919 1.00 86.06 85 GLN A O 1
ATOM 685 N N . ILE A 1 86 ? 11.617 17.066 -12.455 1.00 85.44 86 ILE A N 1
ATOM 686 C CA . ILE A 1 86 ? 11.674 15.747 -11.825 1.00 85.44 86 ILE A CA 1
ATOM 687 C C . ILE A 1 86 ? 10.517 15.649 -10.831 1.00 85.44 86 ILE A C 1
ATOM 689 O O . ILE A 1 86 ? 10.418 16.451 -9.902 1.00 85.44 86 ILE A O 1
ATOM 693 N N . GLN A 1 87 ? 9.653 14.659 -11.020 1.00 84.94 87 GLN A N 1
ATOM 694 C CA . GLN A 1 87 ? 8.538 14.350 -10.134 1.00 84.94 87 GLN A CA 1
ATOM 695 C C . GLN A 1 87 ? 8.677 12.933 -9.582 1.00 84.94 87 GLN A C 1
ATOM 697 O O . GLN A 1 87 ? 9.182 12.027 -10.244 1.00 84.94 87 GLN A O 1
ATOM 702 N N . ALA A 1 88 ? 8.215 12.739 -8.349 1.00 85.94 88 ALA A N 1
ATOM 703 C CA . ALA A 1 88 ? 8.118 11.421 -7.744 1.00 85.94 88 ALA A CA 1
ATOM 704 C C . ALA A 1 88 ? 6.756 10.807 -8.060 1.00 85.94 88 ALA A C 1
ATOM 706 O O . ALA A 1 88 ? 5.712 11.397 -7.774 1.00 85.94 88 ALA A O 1
ATOM 707 N N . LYS A 1 89 ? 6.757 9.596 -8.616 1.00 86.56 89 LYS A N 1
ATOM 708 C CA . LYS A 1 89 ? 5.557 8.774 -8.690 1.00 86.56 89 LYS A CA 1
ATOM 709 C C . LYS A 1 89 ? 5.155 8.402 -7.269 1.00 86.56 89 LYS A C 1
ATOM 711 O O . LYS A 1 89 ? 5.957 7.868 -6.502 1.00 86.56 89 LYS A O 1
ATOM 716 N N . ILE A 1 90 ? 3.904 8.694 -6.946 1.00 89.19 90 ILE A N 1
ATOM 717 C CA . ILE A 1 90 ? 3.298 8.307 -5.679 1.00 89.19 90 ILE A CA 1
ATOM 718 C C . ILE A 1 90 ? 3.291 6.772 -5.544 1.00 89.19 90 ILE A C 1
ATOM 720 O O . ILE A 1 90 ? 3.041 6.075 -6.532 1.00 89.19 90 ILE A O 1
ATOM 724 N N . PRO A 1 91 ? 3.618 6.234 -4.355 1.00 89.38 91 PRO A N 1
ATOM 725 C CA . PRO A 1 91 ? 3.722 4.792 -4.139 1.00 89.38 91 PRO A CA 1
ATOM 726 C C . PRO A 1 91 ? 2.353 4.107 -4.029 1.00 89.38 91 PRO A C 1
ATOM 728 O O . PRO A 1 91 ? 2.265 2.890 -4.161 1.00 89.38 91 PRO A O 1
ATOM 731 N N . THR A 1 92 ? 1.292 4.871 -3.791 1.00 91.31 92 THR A N 1
ATOM 732 C CA . THR A 1 92 ? -0.111 4.468 -3.926 1.00 91.31 92 THR A CA 1
ATOM 733 C C . THR A 1 92 ? -0.657 4.978 -5.257 1.00 91.31 92 THR A C 1
ATOM 735 O O . THR A 1 92 ? -0.132 5.930 -5.828 1.00 91.31 92 THR A O 1
ATOM 738 N N . GLU A 1 93 ? -1.714 4.359 -5.782 1.00 88.81 93 GLU A N 1
ATOM 739 C CA . GLU A 1 93 ? -2.303 4.787 -7.066 1.00 88.81 93 GLU A CA 1
ATOM 740 C C . GLU A 1 93 ? -2.826 6.225 -7.035 1.00 88.81 93 GLU A C 1
ATOM 742 O O . GLU A 1 93 ? -2.800 6.939 -8.039 1.00 88.81 93 GLU A O 1
ATOM 747 N N . VAL A 1 94 ? -3.313 6.639 -5.867 1.00 91.56 94 VAL A N 1
ATOM 748 C CA . VAL A 1 94 ? -3.919 7.940 -5.624 1.00 91.56 94 VAL A CA 1
ATOM 749 C C . VAL A 1 94 ? -3.478 8.463 -4.267 1.00 91.56 94 VAL A C 1
ATOM 751 O O . VAL A 1 94 ? -3.363 7.707 -3.304 1.00 91.56 94 VAL A O 1
ATOM 754 N N . LEU A 1 95 ? -3.279 9.777 -4.190 1.00 92.00 95 LEU A N 1
ATOM 755 C CA . LEU A 1 95 ? -3.169 10.471 -2.913 1.00 92.00 95 LEU A CA 1
ATOM 756 C C . LEU A 1 95 ? -4.577 10.647 -2.354 1.00 92.00 95 LEU A C 1
ATOM 758 O O . LEU A 1 95 ? -5.373 11.431 -2.882 1.00 92.00 95 LEU A O 1
ATOM 762 N N . VAL A 1 96 ? -4.891 9.890 -1.309 1.00 93.00 96 VAL A N 1
ATOM 763 C CA . VAL A 1 96 ? -6.183 9.980 -0.634 1.00 93.00 96 VAL A CA 1
ATOM 764 C C . VAL A 1 96 ? -6.117 11.135 0.358 1.00 93.00 96 VAL A C 1
ATOM 766 O O . VAL A 1 96 ? -5.246 11.180 1.219 1.00 93.00 96 VAL A O 1
ATOM 769 N N . THR A 1 97 ? -7.027 12.096 0.228 1.00 95.19 97 THR A N 1
ATOM 770 C CA . THR A 1 97 ? -7.139 13.195 1.194 1.00 95.19 97 THR A CA 1
ATOM 771 C C . THR A 1 97 ? -7.859 12.726 2.453 1.00 95.19 97 THR A C 1
ATOM 773 O O . THR A 1 97 ? -8.719 11.853 2.368 1.00 95.19 97 THR A O 1
ATOM 776 N N . ASP A 1 98 ? -7.608 13.373 3.591 1.00 93.75 98 ASP A N 1
ATOM 777 C CA . ASP A 1 98 ? -8.256 13.045 4.872 1.00 93.75 98 ASP A CA 1
ATOM 778 C C . ASP A 1 98 ? -9.788 12.969 4.763 1.00 93.75 98 ASP A C 1
ATOM 780 O O . ASP A 1 98 ? -10.428 12.082 5.316 1.00 93.75 98 ASP A O 1
ATOM 784 N N . ARG A 1 99 ? -10.402 13.866 3.978 1.00 95.75 99 ARG A N 1
ATOM 785 C CA . ARG A 1 99 ? -11.850 13.831 3.731 1.00 95.75 99 ARG A CA 1
ATOM 786 C C . ARG A 1 99 ? -12.283 12.565 2.985 1.00 95.75 99 ARG A C 1
ATOM 788 O O . ARG A 1 99 ? -13.321 12.002 3.308 1.00 95.75 99 ARG A O 1
ATOM 795 N N . ARG A 1 100 ? -11.537 12.156 1.955 1.00 95.56 100 ARG A N 1
ATOM 796 C CA . ARG A 1 100 ? -11.858 10.957 1.166 1.00 95.56 100 ARG A CA 1
ATOM 797 C C . ARG A 1 100 ? -11.599 9.682 1.950 1.00 95.56 100 ARG A C 1
ATOM 799 O O . ARG A 1 100 ? -12.363 8.739 1.803 1.00 95.56 100 ARG A O 1
ATOM 806 N N . GLU A 1 101 ? -10.555 9.667 2.772 1.00 95.25 101 GLU A N 1
ATOM 807 C CA . GLU A 1 101 ? -10.300 8.576 3.709 1.00 95.25 101 GLU A CA 1
ATOM 808 C C . GLU A 1 101 ? -11.482 8.409 4.664 1.00 95.25 101 GLU A C 1
ATOM 810 O O . GLU A 1 101 ? -12.014 7.306 4.762 1.00 95.25 101 GLU A O 1
ATOM 815 N N . PHE A 1 102 ? -11.968 9.508 5.248 1.00 95.44 102 PHE A N 1
ATOM 816 C CA . PHE A 1 102 ? -13.124 9.484 6.137 1.00 95.44 102 PHE A CA 1
ATOM 817 C C . PHE A 1 102 ? -14.396 8.976 5.437 1.00 95.44 102 PHE A C 1
ATOM 819 O O . PHE A 1 102 ? -15.065 8.086 5.954 1.00 95.44 102 PHE A O 1
ATOM 826 N N . GLU A 1 103 ? -14.702 9.482 4.236 1.00 96.94 103 GLU A N 1
ATOM 827 C CA . GLU A 1 103 ? -15.850 9.019 3.435 1.00 96.94 103 GLU A CA 1
ATOM 828 C C . GLU A 1 103 ? -15.752 7.509 3.119 1.00 96.94 103 GLU A C 1
ATOM 830 O O . GLU A 1 103 ? -16.741 6.786 3.201 1.00 96.94 103 GLU A O 1
ATOM 835 N N . LEU A 1 104 ? -14.557 7.002 2.798 1.00 95.31 104 LEU A N 1
ATOM 836 C CA . LEU A 1 104 ? -14.325 5.572 2.557 1.00 95.31 104 LEU A CA 1
ATOM 837 C C . LEU A 1 104 ? -14.445 4.732 3.835 1.00 95.31 104 LEU A C 1
ATOM 839 O O . LEU A 1 104 ? -14.940 3.604 3.782 1.00 95.31 104 LEU A O 1
ATOM 843 N N . ALA A 1 105 ? -14.011 5.270 4.974 1.00 95.19 105 ALA A N 1
ATOM 844 C CA . ALA A 1 105 ? -14.136 4.618 6.269 1.00 95.19 105 ALA A CA 1
ATOM 845 C C . ALA A 1 105 ? -15.607 4.489 6.702 1.00 95.19 105 ALA A C 1
ATOM 847 O O . ALA A 1 105 ? -15.986 3.443 7.235 1.00 95.19 105 ALA A O 1
ATOM 848 N N . GLU A 1 106 ? -16.450 5.493 6.423 1.00 96.81 106 GLU A N 1
ATOM 849 C CA . GLU A 1 106 ? -17.904 5.417 6.650 1.00 96.81 106 GLU A CA 1
ATOM 850 C C . GLU A 1 106 ? -18.562 4.301 5.823 1.00 96.81 106 GLU A C 1
ATOM 852 O O . GLU A 1 106 ? -19.450 3.606 6.317 1.00 96.81 106 GLU A O 1
ATOM 857 N N . GLU A 1 107 ? -18.062 4.053 4.610 1.00 96.88 107 GLU A N 1
ATOM 858 C CA . GLU A 1 107 ? -18.497 2.950 3.740 1.00 96.88 107 GLU A CA 1
ATOM 859 C C . GLU A 1 107 ? -17.818 1.600 4.068 1.00 96.88 107 GLU A C 1
ATOM 861 O O . GLU A 1 107 ? -18.055 0.586 3.406 1.00 96.88 107 GLU A O 1
ATOM 866 N N . GLY A 1 108 ? -16.979 1.548 5.109 1.00 96.12 108 GLY A N 1
ATOM 867 C CA . GLY A 1 108 ? -16.362 0.317 5.611 1.00 96.12 108 GLY A CA 1
ATOM 868 C C . GLY A 1 108 ? -15.110 -0.149 4.859 1.00 96.12 108 GLY A C 1
ATOM 869 O O . GLY A 1 108 ? -14.723 -1.318 4.986 1.00 96.12 108 GLY A O 1
ATOM 870 N N . PHE A 1 109 ? -14.461 0.729 4.092 1.00 96.81 109 PHE A N 1
ATOM 871 C CA . PHE A 1 109 ? -13.174 0.443 3.458 1.00 96.81 109 PHE A CA 1
ATOM 872 C C . PHE A 1 109 ? -11.998 0.734 4.393 1.00 96.81 109 PHE A C 1
ATOM 874 O O . PHE A 1 109 ? -12.007 1.676 5.181 1.00 96.81 109 PHE A O 1
ATOM 881 N N . ILE A 1 110 ? -10.946 -0.075 4.269 1.00 96.19 110 ILE A N 1
ATOM 882 C CA . ILE A 1 110 ? -9.664 0.143 4.943 1.00 96.19 110 ILE A CA 1
ATOM 883 C C . ILE A 1 110 ? -8.730 0.810 3.937 1.00 96.19 110 ILE A C 1
ATOM 885 O O . ILE A 1 110 ? -8.257 0.159 3.001 1.00 96.19 110 ILE A O 1
ATOM 889 N N . THR A 1 111 ? -8.471 2.102 4.123 1.00 94.69 111 THR A N 1
ATOM 890 C CA . THR A 1 111 ? -7.750 2.901 3.128 1.00 94.69 111 THR A CA 1
ATOM 891 C C . THR A 1 111 ? -6.289 3.128 3.516 1.00 94.69 111 THR A C 1
ATOM 893 O O . THR A 1 111 ? -5.995 3.480 4.655 1.00 94.69 111 THR A O 1
ATOM 896 N N . LEU A 1 112 ? -5.366 2.937 2.570 1.00 92.88 112 LEU A N 1
ATOM 897 C CA . LEU A 1 112 ? -3.969 3.357 2.682 1.00 92.88 112 LEU A CA 1
ATOM 898 C C . LEU A 1 112 ? -3.825 4.753 2.064 1.00 92.88 112 LEU A C 1
ATOM 900 O O . LEU A 1 112 ? -4.029 4.915 0.860 1.00 92.88 112 LEU A O 1
ATOM 904 N N . THR A 1 113 ? -3.504 5.743 2.893 1.00 89.38 113 THR A N 1
ATOM 905 C CA . THR A 1 113 ? -3.380 7.155 2.497 1.00 89.38 113 THR A CA 1
ATOM 906 C C . THR A 1 113 ? -1.969 7.527 2.087 1.00 89.38 113 THR A C 1
ATOM 908 O O . THR A 1 113 ? -1.046 7.159 2.854 1.00 89.38 113 THR A O 1
#

Organism: Escherichia coli (NCBI:txid562)